Protein AF-A0A9E4Z197-F1 (afdb_monomer_lite)

Radius of gyration: 10.86 Å; chains: 1; bounding box: 28×18×25 Å

pLDDT: mean 97.01, std 2.88, range [79.31, 98.44]

Structure (mmCIF, N/CA/C/O backbone):
data_AF-A0A9E4Z197-F1
#
_entry.id   AF-A0A9E4Z197-F1
#
loop_
_atom_site.group_PDB
_atom_site.id
_atom_site.type_symbol
_atom_site.label_atom_id
_atom_site.label_alt_id
_atom_site.label_comp_id
_atom_site.label_asym_id
_atom_site.label_entity_id
_atom_site.label_seq_id
_atom_site.pdbx_PDB_ins_code
_atom_site.Cartn_x
_atom_site.Cartn_y
_atom_site.Cartn_z
_atom_site.occupancy
_atom_site.B_iso_or_equiv
_atom_site.auth_seq_id
_atom_site.auth_comp_id
_atom_site.auth_asym_id
_atom_site.auth_atom_id
_atom_site.pdbx_PDB_model_num
ATOM 1 N N . MET A 1 1 ? -17.834 5.494 10.138 1.00 79.31 1 MET A N 1
ATOM 2 C CA . MET A 1 1 ? -17.408 6.035 8.831 1.00 79.31 1 MET A CA 1
ATOM 3 C C . MET A 1 1 ? -15.907 5.831 8.727 1.00 79.31 1 MET A C 1
ATOM 5 O O . MET A 1 1 ? -15.224 6.138 9.697 1.00 79.31 1 MET A O 1
ATOM 9 N N . THR A 1 2 ? -15.418 5.246 7.637 1.00 92.81 2 THR A N 1
ATOM 10 C CA . THR A 1 2 ? -14.003 4.873 7.473 1.00 92.81 2 THR A CA 1
ATOM 11 C C . THR A 1 2 ? -13.297 5.930 6.632 1.00 92.81 2 THR A C 1
ATOM 13 O O . THR A 1 2 ? -13.798 6.311 5.574 1.00 92.81 2 THR A O 1
ATOM 16 N N . THR A 1 3 ? -12.155 6.429 7.101 1.00 97.06 3 THR A N 1
ATOM 17 C CA . THR A 1 3 ? -11.365 7.408 6.349 1.00 97.06 3 THR A CA 1
ATOM 18 C C . THR A 1 3 ? -10.566 6.682 5.277 1.00 97.06 3 THR A C 1
ATOM 20 O O . THR A 1 3 ? -9.761 5.800 5.581 1.00 97.06 3 THR A O 1
ATOM 23 N N . ARG A 1 4 ? -10.786 7.065 4.019 1.00 97.31 4 ARG A N 1
ATOM 24 C CA . ARG A 1 4 ? -10.107 6.484 2.858 1.00 97.31 4 ARG A CA 1
ATOM 25 C C . ARG A 1 4 ? -8.860 7.296 2.531 1.00 97.31 4 ARG A C 1
ATOM 27 O O . ARG A 1 4 ? -8.932 8.516 2.416 1.00 97.31 4 ARG A O 1
ATOM 34 N N . ILE A 1 5 ? -7.724 6.619 2.405 1.00 97.31 5 ILE A N 1
ATOM 35 C CA . ILE A 1 5 ? -6.400 7.232 2.268 1.00 97.31 5 ILE A CA 1
ATOM 36 C C . ILE A 1 5 ? -5.733 6.733 0.986 1.00 97.31 5 ILE A C 1
ATOM 38 O O . ILE A 1 5 ? -5.776 5.543 0.673 1.00 97.31 5 ILE A O 1
ATOM 42 N N . GLY A 1 6 ? -5.085 7.644 0.260 1.00 98.25 6 GLY A N 1
ATOM 43 C CA . GLY A 1 6 ? -4.137 7.308 -0.800 1.00 98.25 6 GLY A CA 1
ATOM 44 C C . GLY A 1 6 ? -2.695 7.408 -0.302 1.00 98.25 6 GLY A C 1
ATOM 45 O O . GLY A 1 6 ? -2.365 8.330 0.443 1.00 98.25 6 GLY A O 1
ATOM 46 N N . ILE A 1 7 ? -1.827 6.488 -0.725 1.00 98.44 7 ILE A N 1
ATOM 47 C CA . ILE A 1 7 ? -0.378 6.564 -0.481 1.00 98.44 7 ILE A CA 1
ATOM 48 C C . ILE A 1 7 ? 0.312 7.001 -1.775 1.00 98.44 7 ILE A C 1
ATOM 50 O O . ILE A 1 7 ? 0.218 6.308 -2.784 1.00 98.44 7 ILE A O 1
ATOM 54 N N . ASN A 1 8 ? 1.024 8.130 -1.741 1.00 98.38 8 ASN A N 1
ATOM 55 C CA . ASN A 1 8 ? 1.851 8.598 -2.854 1.00 98.38 8 ASN A CA 1
ATOM 56 C C . ASN A 1 8 ? 3.336 8.356 -2.538 1.00 98.38 8 ASN A C 1
ATOM 58 O O . ASN A 1 8 ? 3.909 9.044 -1.695 1.00 98.38 8 ASN A O 1
ATOM 62 N N . GLY A 1 9 ? 3.928 7.353 -3.187 1.00 98.06 9 GLY A N 1
ATOM 63 C CA . GLY A 1 9 ? 5.253 6.812 -2.889 1.00 98.06 9 GLY A CA 1
ATOM 64 C C . GLY A 1 9 ? 5.174 5.552 -2.022 1.00 98.06 9 GLY A C 1
ATOM 65 O O . GLY A 1 9 ? 5.090 5.617 -0.794 1.00 98.06 9 GLY A O 1
ATOM 66 N N . PHE A 1 10 ? 5.273 4.381 -2.655 1.00 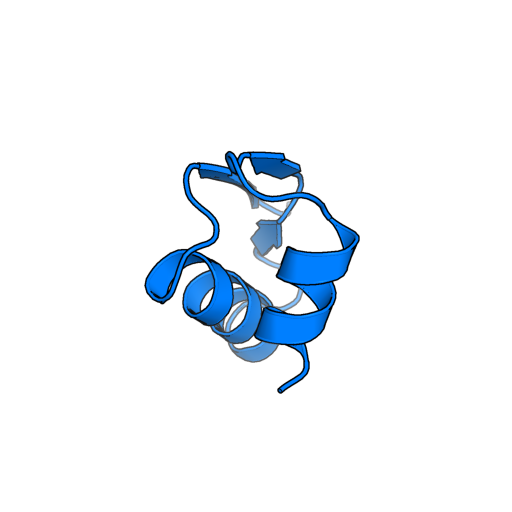98.44 10 PHE A N 1
ATOM 67 C CA . PHE A 1 10 ? 5.207 3.059 -2.021 1.00 98.44 10 PHE A CA 1
ATOM 68 C C . PHE A 1 10 ? 6.584 2.444 -1.743 1.00 98.44 10 PHE A C 1
ATOM 70 O O . PHE A 1 10 ? 6.793 1.228 -1.757 1.00 98.44 10 PHE A O 1
ATOM 77 N N . GLY A 1 11 ? 7.537 3.317 -1.422 1.00 97.44 11 GLY A N 1
ATOM 78 C CA . GLY A 1 11 ? 8.858 2.949 -0.936 1.00 97.44 11 GLY A CA 1
ATOM 79 C C . GLY A 1 11 ? 8.836 2.405 0.498 1.00 97.44 11 GLY A C 1
ATOM 80 O O . GLY A 1 11 ? 7.839 1.886 1.000 1.00 97.44 11 GLY A O 1
ATOM 81 N N . ARG A 1 12 ? 9.965 2.555 1.197 1.00 98.00 12 ARG A N 1
ATOM 82 C CA . ARG A 1 12 ? 10.165 2.017 2.554 1.00 98.00 12 ARG A CA 1
ATOM 83 C C . ARG A 1 12 ? 9.055 2.422 3.533 1.00 98.00 12 ARG A C 1
ATOM 85 O O . ARG A 1 12 ? 8.503 1.562 4.208 1.00 98.00 12 ARG A O 1
ATOM 92 N N . ILE A 1 13 ? 8.709 3.710 3.585 1.00 98.38 13 ILE A N 1
ATOM 93 C CA . ILE A 1 13 ? 7.702 4.220 4.527 1.00 98.38 13 ILE A CA 1
ATOM 94 C C . ILE A 1 13 ? 6.281 3.889 4.069 1.00 98.38 13 ILE A C 1
ATOM 96 O O . ILE A 1 13 ? 5.494 3.430 4.887 1.00 98.38 13 ILE A O 1
ATOM 100 N N . GLY A 1 14 ? 5.957 4.024 2.779 1.00 98.25 14 GLY A N 1
ATOM 101 C CA . GLY A 1 14 ? 4.616 3.711 2.267 1.00 98.25 14 GLY A CA 1
ATOM 102 C C . GLY A 1 14 ? 4.170 2.277 2.586 1.00 98.25 14 GLY A C 1
ATOM 103 O O . GLY A 1 14 ? 3.045 2.059 3.034 1.00 98.25 14 GLY A O 1
ATOM 104 N N . ARG A 1 15 ? 5.078 1.298 2.465 1.00 98.44 15 ARG A N 1
ATOM 105 C CA . ARG A 1 15 ? 4.794 -0.100 2.835 1.00 98.44 15 ARG A CA 1
ATOM 106 C C . ARG A 1 15 ? 4.575 -0.288 4.336 1.00 98.44 15 ARG A C 1
ATOM 108 O O . ARG A 1 15 ? 3.681 -1.035 4.731 1.00 98.44 15 ARG A O 1
ATOM 115 N N . LEU A 1 16 ? 5.360 0.392 5.175 1.00 98.31 16 LEU A N 1
ATOM 116 C CA . LEU A 1 16 ? 5.177 0.363 6.630 1.00 98.31 16 LEU A CA 1
ATOM 117 C C . LEU A 1 16 ? 3.867 1.032 7.050 1.00 98.31 16 LEU A C 1
ATOM 119 O O . LEU A 1 16 ? 3.196 0.517 7.938 1.00 98.31 16 LEU A O 1
ATOM 123 N N . VAL A 1 17 ? 3.471 2.116 6.380 1.00 98.19 17 VAL A N 1
ATOM 124 C CA . VAL A 1 17 ? 2.175 2.769 6.596 1.00 98.19 17 VAL A CA 1
ATOM 125 C C . VAL A 1 17 ? 1.043 1.795 6.295 1.00 98.19 17 VAL A C 1
ATOM 127 O O . VAL A 1 17 ? 0.216 1.586 7.169 1.00 98.19 17 VAL A O 1
ATOM 130 N N . LEU A 1 18 ? 1.045 1.108 5.145 1.00 97.88 18 LEU A N 1
ATOM 131 C CA . LEU A 1 18 ? 0.025 0.093 4.842 1.00 97.88 18 LEU A CA 1
ATOM 132 C C . LEU A 1 18 ? -0.057 -0.994 5.933 1.00 97.88 18 LEU A C 1
ATOM 134 O O . LEU A 1 18 ? -1.150 -1.333 6.390 1.00 97.88 18 LEU A O 1
ATOM 138 N N . ARG A 1 19 ? 1.092 -1.519 6.385 1.00 97.50 19 ARG A N 1
ATOM 139 C CA . ARG A 1 19 ? 1.147 -2.518 7.470 1.00 97.50 19 ARG A CA 1
ATOM 140 C C . ARG A 1 19 ? 0.574 -1.968 8.781 1.00 97.50 19 ARG A C 1
ATOM 142 O O . ARG A 1 19 ? -0.239 -2.635 9.416 1.00 97.50 1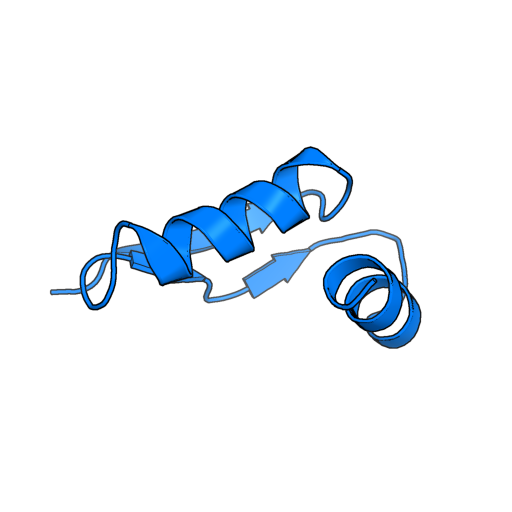9 ARG A O 1
ATOM 149 N N . ALA A 1 20 ? 0.974 -0.760 9.171 1.00 97.62 20 ALA A N 1
ATOM 150 C CA . ALA A 1 20 ? 0.531 -0.115 10.403 1.00 97.62 20 ALA A CA 1
ATOM 151 C C . ALA A 1 20 ? -0.959 0.238 10.362 1.00 97.62 20 ALA A C 1
ATOM 153 O O . ALA A 1 20 ? -1.664 0.013 11.340 1.00 97.62 20 ALA A O 1
ATOM 154 N N . THR A 1 21 ? -1.462 0.730 9.228 1.00 97.25 21 THR A N 1
ATOM 155 C CA . THR A 1 21 ? -2.884 1.020 9.024 1.00 97.25 21 THR A CA 1
ATOM 156 C C . THR A 1 21 ? -3.731 -0.228 9.251 1.00 97.25 21 THR A C 1
ATOM 158 O O . THR A 1 21 ? -4.676 -0.181 10.038 1.00 97.25 21 THR A O 1
ATOM 161 N N . ASN A 1 22 ? -3.344 -1.356 8.647 1.00 94.75 22 ASN A N 1
ATOM 162 C CA . ASN A 1 22 ? -4.058 -2.622 8.807 1.00 94.75 22 ASN A CA 1
ATOM 163 C C . ASN A 1 22 ? -3.991 -3.170 10.242 1.00 94.75 22 ASN A C 1
ATOM 165 O O . ASN A 1 22 ? -4.970 -3.737 10.719 1.00 94.75 22 ASN A O 1
ATOM 169 N N . ALA A 1 23 ? -2.856 -3.009 10.932 1.00 97.50 23 ALA A N 1
ATOM 170 C CA . ALA A 1 23 ? -2.660 -3.550 12.278 1.00 97.50 23 ALA A CA 1
ATOM 171 C C . ALA A 1 23 ? -3.278 -2.684 13.390 1.00 97.50 23 ALA A C 1
ATOM 173 O O . ALA A 1 23 ? -3.824 -3.214 14.353 1.00 97.50 23 ALA A O 1
ATOM 174 N N . LEU A 1 24 ? -3.173 -1.358 13.281 1.00 97.69 24 LEU A N 1
ATOM 175 C CA . LEU A 1 24 ? -3.480 -0.425 14.371 1.00 97.69 24 LEU A CA 1
ATOM 176 C C . LEU A 1 24 ? -4.828 0.281 14.204 1.00 97.69 24 LEU A C 1
ATOM 178 O O . LEU A 1 24 ? -5.400 0.749 15.189 1.00 97.69 24 LEU A O 1
ATOM 182 N N . TYR A 1 25 ? -5.349 0.366 12.977 1.00 96.31 25 TYR A N 1
ATOM 183 C CA . TYR A 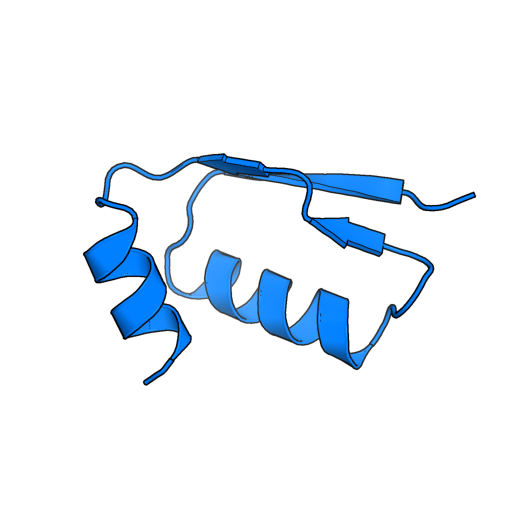1 25 ? -6.570 1.118 12.679 1.00 96.31 25 TYR A CA 1
ATOM 184 C C . TYR A 1 25 ? -7.627 0.319 11.894 1.00 96.31 25 TYR A C 1
ATOM 186 O O . TYR A 1 25 ? -8.256 0.881 10.987 1.00 96.31 25 TYR A O 1
ATOM 194 N N . PRO A 1 26 ? -7.889 -0.958 12.241 1.00 94.06 26 PRO A N 1
ATOM 195 C CA . PRO A 1 26 ? -8.872 -1.767 11.530 1.00 94.06 26 PRO A CA 1
ATOM 196 C C . PRO A 1 26 ? -10.260 -1.114 11.581 1.00 94.06 26 PRO A C 1
ATOM 198 O O . PRO A 1 26 ? -10.706 -0.628 12.622 1.00 94.06 26 PRO A O 1
ATOM 201 N N . GLY A 1 27 ? -10.930 -1.047 10.428 1.00 92.31 27 GLY A N 1
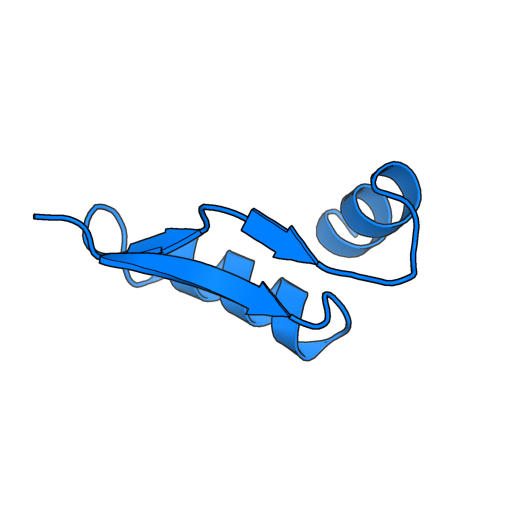ATOM 202 C CA . GLY A 1 27 ? -12.264 -0.451 10.273 1.00 92.31 27 GLY A CA 1
ATOM 203 C C . GLY A 1 27 ? -12.323 1.080 10.394 1.00 92.31 27 GLY A C 1
ATOM 204 O O . GLY A 1 27 ? -13.348 1.678 10.060 1.00 92.31 27 GLY A O 1
ATOM 205 N N . LYS A 1 28 ? -11.238 1.734 10.825 1.00 96.25 28 LYS A N 1
ATOM 206 C CA . LYS A 1 28 ? -11.145 3.199 10.935 1.00 96.25 28 LYS A CA 1
ATOM 207 C C . LYS A 1 28 ? -10.490 3.820 9.711 1.00 96.25 28 LYS A C 1
ATOM 209 O O . LYS A 1 28 ? -10.956 4.858 9.245 1.00 96.25 28 LYS A O 1
ATOM 214 N N . LEU A 1 29 ? -9.448 3.175 9.192 1.00 97.3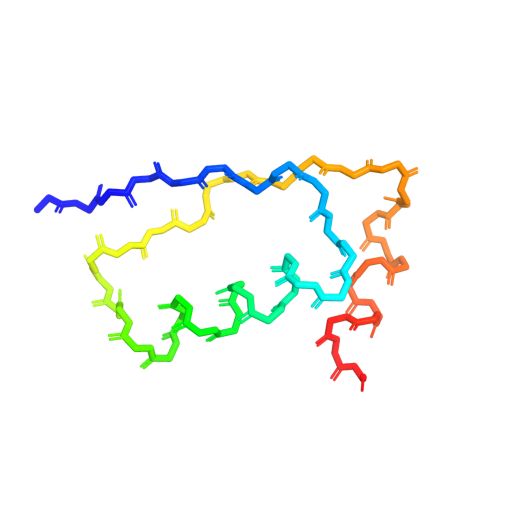8 29 LEU A N 1
ATOM 215 C CA . LEU A 1 29 ? -8.689 3.626 8.032 1.00 97.38 29 LEU A CA 1
ATOM 216 C C . LEU A 1 29 ? -8.689 2.555 6.934 1.00 97.38 29 LEU A C 1
ATOM 218 O O . LEU A 1 29 ? -8.546 1.369 7.220 1.00 97.38 29 LEU A O 1
ATOM 222 N N . GLU A 1 30 ? -8.811 2.988 5.683 1.00 96.50 30 GLU A N 1
ATOM 223 C CA . GLU A 1 30 ? -8.749 2.139 4.489 1.00 96.50 30 GLU A CA 1
ATOM 224 C C . GLU A 1 30 ? -7.744 2.738 3.502 1.00 96.50 30 GLU A C 1
ATOM 226 O O . GLU A 1 30 ? -7.865 3.906 3.127 1.00 96.50 30 GLU A O 1
ATOM 231 N N . ILE A 1 31 ? -6.763 1.948 3.053 1.00 97.19 31 ILE A N 1
ATOM 232 C CA . ILE A 1 31 ? -5.890 2.356 1.947 1.00 97.19 31 ILE A CA 1
ATOM 233 C C . ILE A 1 31 ? -6.627 2.086 0.634 1.00 97.19 31 ILE A C 1
ATOM 235 O O . ILE A 1 31 ? -6.748 0.941 0.208 1.00 97.19 31 ILE A O 1
ATOM 239 N N . ALA A 1 32 ? -7.132 3.148 0.010 1.00 97.31 32 ALA A N 1
ATOM 240 C CA . ALA A 1 32 ? -7.966 3.070 -1.187 1.00 97.31 32 ALA A CA 1
ATOM 241 C C . ALA A 1 32 ? -7.149 3.021 -2.486 1.00 97.31 32 ALA A C 1
ATOM 243 O O . ALA A 1 32 ? -7.607 2.460 -3.479 1.00 97.31 32 ALA A O 1
ATOM 244 N N . ALA A 1 33 ? -5.958 3.624 -2.496 1.00 97.94 33 ALA A N 1
ATOM 245 C CA . ALA A 1 33 ? -5.081 3.645 -3.661 1.00 97.94 33 ALA A CA 1
ATOM 246 C C . ALA A 1 33 ? -3.613 3.814 -3.261 1.00 97.94 33 ALA A C 1
ATOM 248 O O . ALA A 1 33 ? -3.285 4.413 -2.234 1.00 97.94 33 ALA A O 1
ATOM 249 N N . ILE A 1 34 ? -2.728 3.311 -4.116 1.00 98.19 34 ILE A N 1
ATOM 250 C CA . ILE A 1 34 ? -1.282 3.478 -4.011 1.00 98.19 34 ILE A CA 1
ATOM 251 C C . ILE A 1 34 ? -0.784 3.991 -5.363 1.00 98.19 34 ILE A C 1
ATOM 253 O O . ILE A 1 34 ? -1.099 3.401 -6.393 1.00 98.19 34 ILE A O 1
ATOM 257 N N . ASN A 1 35 ? -0.007 5.072 -5.346 1.00 98.19 35 ASN A N 1
ATOM 258 C CA . ASN A 1 35 ? 0.710 5.595 -6.502 1.00 98.19 35 ASN A CA 1
ATOM 259 C C . ASN A 1 35 ? 2.216 5.415 -6.288 1.00 98.19 35 ASN A C 1
ATOM 261 O O . ASN A 1 35 ? 2.746 5.844 -5.262 1.00 98.19 35 ASN A O 1
ATOM 265 N N . ASP A 1 36 ? 2.899 4.790 -7.242 1.00 98.06 36 ASP A N 1
ATOM 266 C CA . ASP A 1 36 ? 4.347 4.590 -7.229 1.00 98.06 36 ASP A CA 1
ATOM 267 C C . ASP A 1 36 ? 4.879 4.480 -8.666 1.00 98.06 36 ASP A C 1
ATOM 269 O O . ASP A 1 36 ? 4.117 4.209 -9.591 1.00 98.06 36 ASP A O 1
ATOM 273 N N . LEU A 1 37 ? 6.184 4.691 -8.853 1.00 97.38 37 LEU A N 1
ATOM 274 C CA . LEU A 1 37 ? 6.838 4.536 -10.159 1.00 97.38 37 LEU A CA 1
ATOM 275 C C . LEU A 1 37 ? 7.156 3.067 -10.487 1.00 97.38 37 LEU A C 1
ATOM 277 O O . LEU A 1 37 ? 7.390 2.730 -11.645 1.00 97.38 37 LEU A O 1
ATOM 281 N N . THR A 1 38 ? 7.186 2.202 -9.472 1.00 96.75 38 THR A N 1
ATOM 282 C CA . THR A 1 38 ? 7.486 0.773 -9.595 1.00 96.75 38 THR A CA 1
ATOM 283 C C . THR A 1 38 ? 6.216 -0.021 -9.896 1.00 96.75 38 THR A C 1
ATOM 285 O O . THR A 1 38 ? 5.135 0.291 -9.393 1.00 96.75 38 THR A O 1
ATOM 288 N N . ASP A 1 39 ? 6.332 -1.096 -10.676 1.00 97.81 39 ASP A N 1
ATOM 289 C CA . ASP A 1 39 ? 5.194 -1.944 -11.019 1.00 97.81 39 ASP A CA 1
ATOM 290 C C . ASP A 1 39 ? 4.588 -2.662 -9.793 1.00 97.81 39 ASP A C 1
ATOM 292 O O . ASP A 1 39 ? 5.241 -2.915 -8.773 1.00 97.81 39 ASP A O 1
ATOM 296 N N . ALA A 1 40 ? 3.307 -3.025 -9.903 1.00 97.81 40 ALA A N 1
ATOM 297 C CA . ALA A 1 40 ? 2.553 -3.638 -8.812 1.00 97.81 40 ALA A CA 1
ATOM 298 C C . ALA A 1 40 ? 3.129 -4.989 -8.353 1.00 97.81 40 ALA A C 1
ATOM 300 O O . ALA A 1 40 ? 3.035 -5.316 -7.169 1.00 97.81 40 ALA A O 1
ATOM 301 N N . LYS A 1 41 ? 3.741 -5.774 -9.253 1.00 98.38 41 LYS A N 1
ATOM 302 C CA . LYS A 1 41 ? 4.298 -7.092 -8.918 1.00 98.38 41 LYS A CA 1
ATOM 303 C C . LYS A 1 41 ? 5.547 -6.936 -8.057 1.00 98.38 41 LYS A C 1
ATOM 305 O O . LYS A 1 41 ? 5.664 -7.608 -7.031 1.00 98.38 41 LYS A O 1
ATOM 310 N N . THR A 1 42 ? 6.434 -6.017 -8.425 1.00 98.06 42 THR A N 1
ATOM 311 C CA . THR A 1 42 ? 7.612 -5.668 -7.624 1.00 98.06 42 THR A CA 1
ATOM 312 C C . THR A 1 42 ? 7.201 -5.081 -6.275 1.00 98.06 42 THR A C 1
ATOM 314 O O . THR A 1 42 ? 7.681 -5.5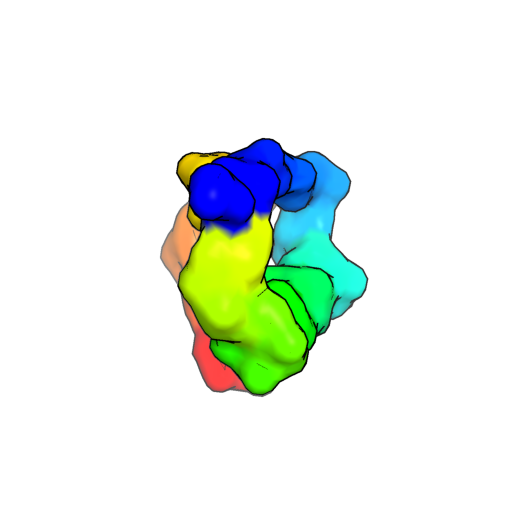27 -5.233 1.00 98.06 42 THR A O 1
ATOM 317 N N . ASN A 1 43 ? 6.242 -4.154 -6.258 1.00 98.19 43 ASN A N 1
ATOM 318 C CA . ASN A 1 43 ? 5.723 -3.577 -5.018 1.00 98.19 43 ASN A CA 1
ATOM 319 C C . ASN A 1 43 ? 5.091 -4.622 -4.086 1.00 98.19 43 ASN A C 1
ATOM 321 O O . ASN A 1 43 ? 5.334 -4.594 -2.879 1.00 98.19 43 ASN A O 1
ATOM 325 N N . ALA A 1 44 ? 4.337 -5.580 -4.628 1.00 98.19 44 ALA A N 1
ATOM 326 C CA . ALA A 1 44 ? 3.781 -6.690 -3.859 1.00 98.19 44 ALA A CA 1
ATOM 327 C C . ALA A 1 44 ? 4.875 -7.612 -3.299 1.00 98.19 44 ALA A C 1
ATOM 329 O O . ALA A 1 44 ? 4.778 -8.051 -2.153 1.00 98.19 44 ALA A O 1
ATOM 330 N N . HIS A 1 45 ? 5.937 -7.875 -4.069 1.00 98.38 45 HIS A N 1
ATOM 331 C CA . HIS A 1 45 ? 7.084 -8.649 -3.595 1.00 98.38 45 HIS A CA 1
ATOM 332 C C . HIS A 1 45 ? 7.773 -7.962 -2.405 1.00 98.38 45 HIS A C 1
ATOM 334 O O . HIS A 1 45 ? 7.925 -8.584 -1.358 1.00 98.38 45 HIS A O 1
ATOM 340 N N . LEU A 1 46 ? 8.088 -6.669 -2.532 1.00 98.00 46 LEU A N 1
ATOM 341 C CA . LEU A 1 46 ? 8.717 -5.855 -1.479 1.00 98.00 46 LEU A CA 1
ATOM 342 C C . LEU A 1 46 ? 7.805 -5.573 -0.276 1.00 98.00 46 LEU A C 1
ATOM 344 O O . LEU A 1 46 ? 8.261 -5.099 0.766 1.00 98.00 46 LEU A O 1
ATOM 348 N N . LEU A 1 47 ? 6.493 -5.741 -0.441 1.00 98.06 47 LEU A N 1
ATOM 349 C CA . LEU A 1 47 ? 5.547 -5.704 0.664 1.00 98.06 47 LEU A CA 1
ATOM 350 C C . LEU A 1 47 ? 5.498 -7.045 1.388 1.00 98.06 47 LEU A C 1
ATOM 352 O O . LEU A 1 47 ? 5.264 -7.048 2.588 1.00 98.06 47 LEU A O 1
ATOM 356 N N . LYS A 1 48 ? 5.673 -8.167 0.691 1.00 97.88 48 LYS A N 1
ATOM 357 C CA . LYS A 1 48 ? 5.593 -9.504 1.283 1.00 97.88 48 LYS A CA 1
ATOM 358 C C . LYS A 1 48 ? 6.848 -9.857 2.083 1.00 97.88 48 LYS A C 1
ATOM 360 O O . LYS A 1 48 ? 6.708 -10.371 3.193 1.00 97.88 48 LYS A O 1
ATOM 365 N N . TYR A 1 49 ? 8.018 -9.583 1.512 1.00 96.38 49 TYR A N 1
ATOM 366 C CA . TYR A 1 49 ? 9.341 -9.898 2.058 1.00 96.38 49 TYR A CA 1
ATOM 367 C C . TYR A 1 49 ? 10.041 -8.631 2.548 1.00 96.38 49 TYR A C 1
ATOM 369 O O . TYR A 1 49 ? 10.727 -8.722 3.587 1.00 96.38 49 TYR A O 1
#

Foldseek 3Di:
DAAEDEAEALPDVVLVCVVCCVVPPPPHYHDPYYHHPDDPVVSVVVSVD

Secondary structure (DSSP, 8-state):
-PEEEEEE--SHHHHHHHHHHHHH-TTTEEEEEEE-SS-HHHHHHHHH-

Sequence (49 aa):
MTTRIGINGFGRIGRLVLRATNALYPGKLEIAAINDLTDAKTNAHLLKY